Protein AF-K3X6A5-F1 (afdb_monomer_lite)

Organism: Globisporangium ultimum (strain ATCC 200006 / CBS 805.95 / DAOM BR144) (NCBI:txid431595)

pLDDT: mean 92.1, std 8.5, range [54.34, 97.69]

Secondary structure (DSSP, 8-state):
--EEEEEEEHHHHHHTT-HHHHHHHHHHHHH---TTS--EEEEEE-SSEEEEEEE--TT--HHHHHHH-TT-

Radius of gyration: 15.3 Å; chains: 1; bounding box: 42×23×35 Å

Foldseek 3Di:
DDWDKDKDWPVVCVVVVCPVVVVVVCVVQQPDDDPPDWHFPDWDDDPTIIITITHDDPVDDVVVVVVVDPDD

Sequence (72 aa):
MIVALKVLVKEQLKAAGVAHQLKKEVEIHSRIRHKNILPLYATFQDATRVYLVLKYAGGGDLYKKLRVTPGR

InterPro domains:
  IPR000719 Protein kinase domain [PF00069] (2-67)
  IPR000719 Protein kinase domain [PS50011] (1-72)
  IPR011009 Protein kinase-like domain superfamily [SSF56112] (2-67)
  IPR030616 Aurora kinase-like [PTHR24350] (2-67)

Structure (mmCIF, N/CA/C/O backbone):
data_AF-K3X6A5-F1
#
_entry.id   AF-K3X6A5-F1
#
loop_
_atom_site.group_PDB
_atom_site.id
_atom_site.type_symbol
_atom_site.label_atom_id
_atom_site.label_alt_id
_atom_site.label_comp_id
_atom_site.label_asym_id
_atom_site.label_entity_id
_atom_site.label_seq_id
_atom_site.pdbx_PDB_ins_code
_atom_site.Cartn_x
_atom_site.Cartn_y
_atom_site.Cartn_z
_atom_site.occupancy
_atom_site.B_iso_or_equiv
_atom_site.auth_seq_id
_atom_site.auth_comp_id
_atom_site.auth_asym_id
_atom_site.auth_atom_id
_atom_site.pdbx_PDB_model_num
ATOM 1 N N . MET A 1 1 ? -4.748 -14.038 -13.856 1.00 80.31 1 MET A N 1
ATOM 2 C CA . MET A 1 1 ? -4.105 -12.723 -13.622 1.00 80.31 1 MET A CA 1
ATOM 3 C C . MET A 1 1 ? -3.401 -12.783 -12.272 1.00 80.31 1 MET A C 1
ATOM 5 O O . MET A 1 1 ? -4.034 -13.226 -11.326 1.00 80.31 1 MET A O 1
ATOM 9 N N . ILE A 1 2 ? -2.119 -12.412 -12.184 1.00 92.88 2 ILE A N 1
ATOM 10 C CA . ILE A 1 2 ? -1.349 -12.409 -10.922 1.00 92.88 2 ILE A CA 1
ATOM 11 C C . ILE A 1 2 ? -1.220 -10.962 -10.430 1.00 92.88 2 ILE A C 1
ATOM 13 O O . ILE A 1 2 ? -0.990 -10.056 -11.233 1.00 92.88 2 ILE A O 1
ATOM 17 N N . VAL A 1 3 ? -1.360 -10.750 -9.121 1.00 96.38 3 VAL A N 1
ATOM 18 C CA . VAL A 1 3 ? -1.255 -9.439 -8.458 1.00 96.38 3 VAL A CA 1
ATOM 19 C C . VAL A 1 3 ? -0.290 -9.507 -7.278 1.00 96.38 3 VAL A C 1
ATOM 21 O O . VAL A 1 3 ? -0.011 -10.585 -6.758 1.00 96.38 3 VAL A O 1
ATOM 24 N N . ALA A 1 4 ? 0.217 -8.352 -6.855 1.00 96.94 4 ALA A N 1
ATOM 25 C CA . ALA A 1 4 ? 0.946 -8.209 -5.602 1.00 96.94 4 ALA A CA 1
ATOM 26 C C . ALA A 1 4 ? 0.022 -7.573 -4.556 1.00 96.94 4 ALA A C 1
ATOM 28 O O . ALA A 1 4 ? -0.570 -6.524 -4.811 1.00 96.94 4 ALA A O 1
ATOM 29 N N . LEU A 1 5 ? -0.098 -8.197 -3.384 1.00 97.19 5 LEU A N 1
ATOM 30 C CA . LEU A 1 5 ? -0.902 -7.683 -2.277 1.00 97.19 5 LEU A CA 1
ATOM 31 C C . LEU A 1 5 ? 0.020 -7.134 -1.185 1.00 97.19 5 LEU A C 1
ATOM 33 O O . LEU A 1 5 ? 0.676 -7.898 -0.480 1.00 97.19 5 LEU A O 1
ATOM 37 N N . LYS A 1 6 ? 0.074 -5.807 -1.040 1.00 96.50 6 LYS A N 1
ATOM 38 C CA . LYS A 1 6 ? 0.801 -5.152 0.058 1.00 96.50 6 LYS A CA 1
ATOM 39 C C . LYS A 1 6 ? -0.141 -5.053 1.259 1.00 96.50 6 LYS A C 1
ATOM 41 O O . LYS A 1 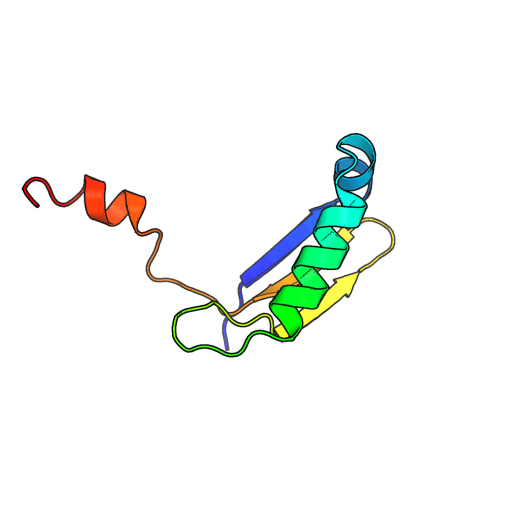6 ? -1.168 -4.381 1.180 1.00 96.50 6 LYS A O 1
ATOM 46 N N . VAL A 1 7 ? 0.206 -5.742 2.347 1.00 97.19 7 VAL A N 1
ATOM 47 C CA . VAL A 1 7 ? -0.586 -5.820 3.586 1.00 97.19 7 VAL A CA 1
ATOM 48 C C . VAL A 1 7 ? 0.101 -5.009 4.679 1.00 97.19 7 VAL A C 1
ATOM 50 O O . VAL A 1 7 ? 1.272 -5.233 4.972 1.00 97.19 7 VAL A O 1
ATOM 53 N N . LEU A 1 8 ? -0.626 -4.074 5.284 1.00 96.50 8 LEU A N 1
ATOM 54 C CA . LEU A 1 8 ? -0.126 -3.182 6.331 1.00 96.50 8 LEU A CA 1
ATOM 55 C C . LEU A 1 8 ? -0.968 -3.341 7.597 1.00 96.50 8 LEU A C 1
ATOM 57 O O . LEU A 1 8 ? -2.196 -3.330 7.522 1.00 96.50 8 LEU A O 1
ATOM 61 N N . VAL A 1 9 ? -0.328 -3.462 8.760 1.00 97.19 9 VAL A N 1
ATOM 62 C CA . VAL A 1 9 ? -1.015 -3.619 10.053 1.00 97.19 9 VAL A CA 1
ATOM 63 C C . VAL A 1 9 ? -1.321 -2.248 10.654 1.00 97.19 9 VAL A C 1
ATOM 65 O O . VAL A 1 9 ? -0.427 -1.425 10.842 1.00 97.19 9 VAL A O 1
ATOM 68 N N . LYS A 1 10 ? -2.588 -1.996 10.992 1.00 96.06 10 LYS A N 1
ATOM 69 C CA . LYS A 1 10 ? -3.066 -0.693 11.483 1.00 96.06 10 LYS A CA 1
ATOM 70 C C . LYS A 1 10 ? -2.391 -0.250 12.775 1.00 96.06 10 LYS A C 1
ATOM 72 O O . LYS A 1 10 ? -2.115 0.935 12.929 1.00 96.06 10 LYS A O 1
ATOM 77 N N . GLU A 1 11 ? -2.114 -1.179 13.682 1.00 96.12 11 GLU A N 1
ATOM 78 C CA . GLU A 1 11 ? -1.426 -0.876 14.941 1.00 96.12 11 GLU A CA 1
ATOM 79 C C . GLU A 1 11 ? -0.006 -0.361 14.700 1.00 96.12 11 GLU A C 1
ATOM 81 O O . GLU A 1 11 ? 0.373 0.661 15.264 1.00 96.12 11 GLU A O 1
ATOM 8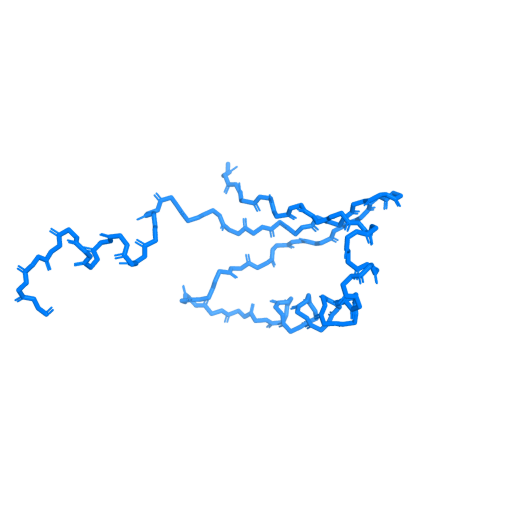6 N N . GLN A 1 12 ? 0.736 -0.979 13.777 1.00 96.00 12 GLN A N 1
ATOM 87 C CA . GLN A 1 12 ? 2.080 -0.531 13.398 1.00 96.00 12 GLN A CA 1
ATOM 88 C C . GLN A 1 12 ? 2.047 0.857 12.747 1.00 96.00 12 GLN A C 1
ATOM 90 O O . GLN A 1 12 ? 2.873 1.711 13.058 1.00 96.00 12 GLN A O 1
ATOM 95 N N . LEU A 1 13 ? 1.055 1.114 11.887 1.00 94.62 13 LEU A N 1
ATOM 96 C CA . LEU A 1 13 ? 0.874 2.424 11.253 1.00 94.62 13 LEU A CA 1
ATOM 97 C C . LEU A 1 13 ? 0.574 3.529 12.274 1.00 94.62 13 LEU A C 1
ATOM 99 O O . LEU A 1 13 ? 1.055 4.652 12.117 1.00 94.62 13 LEU A O 1
ATOM 103 N N . LYS A 1 14 ? -0.225 3.220 13.305 1.00 94.38 14 LYS A N 1
ATOM 104 C CA . LYS A 1 14 ? -0.523 4.144 14.407 1.00 94.38 14 LYS A CA 1
ATOM 105 C C . LYS A 1 14 ? 0.713 4.392 15.267 1.00 94.38 14 LYS A C 1
ATOM 107 O O . LYS A 1 14 ? 1.041 5.548 15.498 1.00 94.38 14 LYS A O 1
ATOM 112 N N . ALA A 1 15 ? 1.407 3.331 15.681 1.00 95.94 15 ALA A N 1
ATOM 113 C CA . ALA A 1 15 ? 2.607 3.423 16.510 1.00 95.94 15 ALA A CA 1
ATOM 114 C C . ALA A 1 15 ? 3.722 4.238 15.834 1.00 95.94 15 ALA A C 1
ATOM 116 O O . ALA A 1 15 ? 4.380 5.040 16.484 1.00 95.94 15 ALA A O 1
ATOM 117 N N . ALA A 1 16 ? 3.890 4.088 14.517 1.00 94.56 16 ALA A N 1
ATOM 118 C CA . ALA A 1 16 ? 4.859 4.859 13.739 1.00 94.56 16 ALA A CA 1
ATOM 119 C C . ALA A 1 16 ? 4.372 6.272 13.350 1.00 94.56 16 ALA A C 1
ATOM 121 O O . ALA A 1 16 ? 5.123 7.028 12.740 1.00 94.56 16 ALA A O 1
ATOM 122 N N . GLY A 1 17 ? 3.116 6.636 13.641 1.00 93.94 17 GLY A N 1
ATOM 123 C CA . GLY A 1 17 ? 2.546 7.933 13.260 1.00 93.94 17 GLY A CA 1
ATOM 124 C C . GLY A 1 17 ? 2.403 8.141 11.746 1.00 93.94 17 GLY A C 1
ATOM 125 O O . GLY A 1 17 ? 2.280 9.277 11.294 1.00 93.94 17 GLY A O 1
ATOM 126 N N . VAL A 1 18 ? 2.410 7.063 10.947 1.00 94.75 18 VAL A N 1
ATOM 127 C CA . VAL A 1 18 ? 2.458 7.130 9.470 1.00 94.75 18 VAL A CA 1
ATOM 128 C C . VAL A 1 18 ? 1.100 6.974 8.778 1.00 94.75 18 VAL A C 1
ATOM 130 O O . VAL A 1 18 ? 1.008 6.905 7.550 1.00 94.75 18 VAL A O 1
ATOM 133 N N . ALA A 1 19 ? 0.014 6.902 9.548 1.00 92.25 19 ALA A N 1
ATOM 134 C CA . ALA A 1 19 ? -1.326 6.678 9.007 1.00 92.25 19 ALA A CA 1
ATOM 135 C C . ALA A 1 19 ? -1.765 7.774 8.014 1.00 92.25 19 ALA A C 1
ATOM 137 O O . ALA A 1 19 ? -2.468 7.487 7.044 1.00 92.25 19 ALA A O 1
ATOM 138 N N . HIS A 1 20 ? -1.339 9.024 8.230 1.00 92.88 20 HIS A N 1
ATOM 139 C CA . HIS A 1 20 ? -1.636 10.135 7.321 1.00 92.88 20 HIS A CA 1
ATOM 140 C C . HIS A 1 20 ? -0.837 10.046 6.017 1.00 92.88 20 HIS A C 1
ATOM 142 O O . HIS A 1 20 ? -1.398 10.243 4.939 1.00 92.88 20 HIS A O 1
ATOM 148 N N . GLN A 1 21 ? 0.449 9.685 6.094 1.00 94.06 21 GLN A N 1
ATOM 149 C CA . GLN A 1 21 ? 1.287 9.440 4.917 1.00 94.06 21 GLN A CA 1
ATOM 150 C C . GLN A 1 21 ? 0.687 8.336 4.045 1.00 94.06 21 GLN A C 1
ATOM 152 O O . GLN A 1 21 ? 0.606 8.510 2.832 1.00 94.06 21 GLN A O 1
ATOM 157 N N . LEU A 1 22 ? 0.190 7.251 4.650 1.00 93.94 22 LEU A N 1
ATOM 158 C CA . LEU A 1 22 ? -0.432 6.160 3.898 1.00 93.94 22 LEU A CA 1
ATOM 159 C C . LEU A 1 22 ? -1.675 6.620 3.122 1.00 93.94 22 LEU A C 1
ATOM 161 O O . LEU A 1 22 ? -1.860 6.229 1.972 1.00 93.94 22 LEU A O 1
ATOM 165 N N . LYS A 1 23 ? -2.524 7.469 3.717 1.00 93.44 23 LYS A N 1
ATOM 166 C CA . LYS A 1 23 ? -3.691 8.025 3.008 1.00 93.44 23 LYS A CA 1
ATOM 167 C C . LYS A 1 23 ? -3.270 8.829 1.779 1.00 93.44 23 LYS A C 1
ATOM 169 O O . LYS A 1 23 ? -3.854 8.650 0.714 1.00 93.44 23 LYS A O 1
ATOM 174 N N . LYS A 1 24 ? -2.236 9.666 1.915 1.00 95.06 24 LYS A N 1
ATOM 175 C CA . LYS A 1 24 ? -1.678 10.433 0.792 1.00 95.06 24 LYS A CA 1
ATOM 176 C C . LYS A 1 24 ? -1.067 9.525 -0.275 1.00 95.06 24 LYS A C 1
ATOM 178 O O . LYS A 1 24 ? -1.299 9.762 -1.456 1.00 95.06 24 LYS A O 1
ATOM 183 N N . GLU A 1 25 ? -0.327 8.488 0.126 1.00 92.06 25 GLU A N 1
ATOM 184 C CA . GLU A 1 25 ? 0.233 7.482 -0.790 1.00 92.06 25 GLU A CA 1
ATOM 185 C C . GLU A 1 25 ? -0.883 6.866 -1.638 1.00 92.06 25 GLU A C 1
ATOM 187 O O . GLU A 1 25 ? -0.801 6.891 -2.863 1.00 92.06 25 GLU A O 1
ATOM 192 N N . VAL A 1 26 ? -1.964 6.401 -1.004 1.00 94.62 26 VAL A N 1
ATOM 193 C CA . VAL A 1 26 ? -3.113 5.812 -1.705 1.00 94.62 26 VAL A CA 1
ATOM 194 C C . VAL A 1 26 ? -3.789 6.818 -2.637 1.00 94.62 26 VAL A C 1
ATOM 196 O O . VAL A 1 26 ? -4.057 6.487 -3.791 1.00 94.62 26 VAL A O 1
ATOM 199 N N . GLU A 1 27 ? -4.043 8.045 -2.178 1.00 95.25 27 GLU A N 1
ATOM 200 C CA . GLU A 1 27 ? -4.694 9.078 -2.990 1.00 95.25 27 GLU A CA 1
ATOM 201 C C . GLU A 1 27 ? -3.881 9.396 -4.251 1.00 95.25 27 GLU A C 1
ATOM 203 O O . GLU A 1 27 ? -4.408 9.329 -5.364 1.00 95.25 27 GLU A O 1
ATOM 208 N N . ILE A 1 28 ? -2.589 9.683 -4.093 1.00 95.38 28 ILE A N 1
ATOM 209 C CA . ILE A 1 28 ? -1.691 10.014 -5.202 1.00 95.38 28 ILE A CA 1
ATOM 210 C C . ILE A 1 28 ? -1.576 8.820 -6.152 1.00 95.38 28 ILE A C 1
ATOM 212 O O . ILE A 1 28 ? -1.766 8.957 -7.361 1.00 95.38 28 ILE A O 1
ATOM 216 N N . HIS A 1 29 ? -1.320 7.627 -5.614 1.00 96.06 29 HIS A N 1
ATOM 217 C CA . HIS A 1 29 ? -1.107 6.424 -6.411 1.00 96.06 29 HIS A CA 1
ATOM 218 C C . HIS A 1 29 ? -2.362 5.998 -7.180 1.00 96.06 29 HIS A C 1
ATOM 220 O O . HIS A 1 29 ? -2.258 5.559 -8.325 1.00 96.06 29 HIS A O 1
ATOM 226 N N . SER A 1 30 ? -3.555 6.207 -6.613 1.00 94.50 30 SER A N 1
ATOM 227 C CA . SER A 1 30 ? -4.827 5.898 -7.280 1.00 94.50 30 SER A CA 1
ATOM 228 C C . SER A 1 30 ? -5.033 6.694 -8.575 1.00 94.50 30 SER A C 1
ATOM 230 O O . SER A 1 30 ? -5.599 6.159 -9.534 1.00 94.50 30 SER A O 1
ATOM 232 N N . ARG A 1 31 ? -4.514 7.930 -8.631 1.00 95.06 31 ARG A N 1
ATOM 233 C CA . ARG A 1 31 ? -4.630 8.858 -9.769 1.00 95.06 31 ARG A CA 1
ATOM 234 C C . ARG A 1 31 ? -3.538 8.670 -10.821 1.00 95.06 31 ARG A C 1
ATOM 236 O O . ARG A 1 31 ? -3.696 9.117 -11.953 1.00 95.06 31 ARG A O 1
ATOM 243 N N . ILE A 1 32 ? -2.437 8.000 -10.483 1.00 94.94 32 ILE A N 1
ATOM 244 C CA . ILE A 1 32 ? -1.328 7.798 -11.415 1.00 94.94 32 ILE A CA 1
ATOM 245 C C . ILE A 1 32 ? -1.671 6.696 -12.425 1.00 94.94 32 ILE A C 1
ATOM 247 O O . ILE A 1 32 ? -2.059 5.575 -12.076 1.00 94.94 32 ILE A O 1
ATOM 251 N N . ARG A 1 33 ? -1.482 7.007 -13.711 1.00 93.38 33 ARG A N 1
ATOM 252 C CA . ARG A 1 33 ? -1.570 6.063 -14.831 1.00 93.38 33 ARG A CA 1
ATOM 253 C C . ARG A 1 33 ? -0.382 6.290 -15.759 1.00 93.38 33 ARG A C 1
ATOM 255 O O . ARG A 1 33 ? -0.394 7.191 -16.587 1.00 93.38 33 ARG A O 1
ATOM 262 N N . HIS A 1 34 ? 0.670 5.491 -15.592 1.00 95.69 34 HIS A N 1
ATOM 263 C CA . HIS A 1 34 ? 1.887 5.613 -16.393 1.00 95.69 34 HIS A CA 1
ATOM 264 C C . HIS A 1 34 ? 2.558 4.252 -16.608 1.00 95.69 34 HIS A C 1
ATOM 266 O O . HIS A 1 34 ? 2.605 3.435 -15.694 1.00 95.69 34 HIS A O 1
ATOM 272 N N . LYS A 1 35 ? 3.131 4.019 -17.797 1.00 93.50 35 LYS A N 1
ATOM 273 C CA . LYS A 1 35 ? 3.726 2.724 -18.189 1.00 93.50 35 LYS A CA 1
ATOM 274 C C . LYS A 1 35 ? 4.865 2.242 -17.278 1.00 93.50 35 LYS A C 1
ATOM 276 O O . LYS A 1 35 ? 5.035 1.040 -17.106 1.00 93.50 35 LYS A O 1
ATOM 281 N N . ASN A 1 36 ? 5.610 3.177 -16.684 1.00 93.38 36 ASN A N 1
ATOM 282 C CA . ASN A 1 36 ? 6.766 2.891 -15.823 1.00 93.38 36 ASN A CA 1
ATOM 283 C C . ASN A 1 36 ? 6.456 3.007 -14.320 1.00 93.38 36 ASN A C 1
ATOM 285 O O . ASN A 1 36 ? 7.369 2.898 -13.510 1.00 93.38 36 ASN A O 1
ATOM 289 N N . ILE A 1 37 ? 5.200 3.257 -13.936 1.00 94.62 37 ILE A N 1
ATOM 290 C CA . ILE A 1 37 ? 4.777 3.272 -12.530 1.00 94.62 37 ILE A CA 1
ATOM 291 C C . ILE A 1 37 ? 3.821 2.104 -12.331 1.00 94.62 37 ILE A C 1
ATOM 293 O O . ILE A 1 37 ? 2.896 1.915 -13.117 1.00 94.62 37 ILE A O 1
ATOM 297 N N . LEU A 1 38 ? 4.047 1.302 -11.291 1.00 94.12 38 LEU A N 1
ATOM 298 C CA . LEU A 1 38 ? 3.190 0.157 -10.994 1.00 94.12 38 LEU A CA 1
ATOM 299 C C . LEU A 1 38 ? 1.753 0.621 -10.741 1.00 94.12 38 LEU A C 1
ATOM 301 O O . LEU A 1 38 ? 1.554 1.442 -9.854 1.00 94.12 38 LEU A O 1
ATOM 305 N N . PRO A 1 39 ? 0.747 0.112 -11.468 1.00 95.19 39 PRO A N 1
ATOM 306 C CA . PRO A 1 39 ? -0.643 0.451 -11.194 1.00 95.19 39 PRO A CA 1
ATOM 307 C C . PRO A 1 39 ? -1.104 -0.037 -9.816 1.00 95.19 39 PRO A C 1
ATOM 309 O O . PRO A 1 39 ? -0.854 -1.188 -9.445 1.00 95.19 39 PRO A O 1
ATOM 312 N N . LEU A 1 40 ? -1.831 0.830 -9.110 1.00 96.94 40 LEU A N 1
ATOM 313 C CA . LEU A 1 40 ? -2.672 0.481 -7.969 1.00 96.94 40 LEU A CA 1
ATOM 314 C C . LEU A 1 40 ? -4.081 0.177 -8.485 1.00 96.94 40 LEU A C 1
ATOM 316 O O . LEU A 1 40 ? -4.752 1.060 -9.017 1.00 96.94 40 LEU A O 1
ATOM 320 N N . TYR A 1 41 ? -4.506 -1.079 -8.365 1.00 95.25 41 TYR A N 1
ATOM 321 C CA . TYR A 1 41 ? -5.805 -1.537 -8.853 1.00 95.25 41 TYR A CA 1
ATOM 322 C C . TYR A 1 41 ? -6.929 -1.246 -7.864 1.00 95.25 41 TYR A C 1
ATOM 324 O O . TYR A 1 41 ? -7.991 -0.784 -8.267 1.00 95.25 41 TYR A O 1
ATOM 332 N N . ALA A 1 42 ? -6.700 -1.520 -6.581 1.00 95.00 42 ALA A N 1
ATOM 333 C CA . ALA A 1 42 ? -7.701 -1.344 -5.538 1.00 95.00 42 ALA A CA 1
ATOM 334 C C . ALA A 1 42 ? -7.051 -1.196 -4.161 1.00 95.00 42 ALA A C 1
ATOM 336 O O . ALA A 1 42 ? -5.934 -1.664 -3.927 1.00 95.00 42 ALA A O 1
ATOM 337 N N . THR A 1 43 ? -7.795 -0.595 -3.236 1.00 96.31 43 THR A N 1
ATOM 338 C CA . THR A 1 43 ? -7.444 -0.530 -1.816 1.00 96.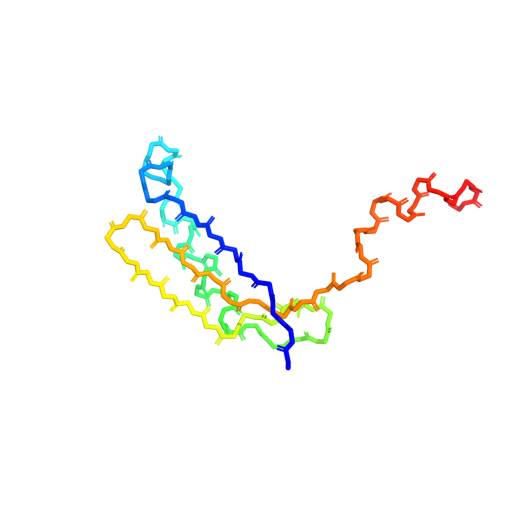31 43 THR A CA 1
ATOM 339 C C . THR A 1 43 ? -8.649 -0.863 -0.963 1.00 96.31 43 THR A C 1
ATOM 341 O O . THR A 1 43 ? -9.732 -0.333 -1.199 1.00 96.31 43 THR A O 1
ATOM 344 N N . PHE A 1 44 ? -8.454 -1.699 0.047 1.00 96.44 44 PHE A N 1
ATOM 345 C CA . PHE A 1 44 ? -9.490 -2.056 1.012 1.00 96.44 44 PHE A CA 1
ATOM 346 C C . PHE A 1 44 ? -8.865 -2.292 2.387 1.00 96.44 44 PHE A C 1
ATOM 348 O O . PHE A 1 44 ? -7.645 -2.287 2.544 1.00 96.44 44 PHE A O 1
ATOM 355 N N . GLN A 1 45 ? -9.692 -2.442 3.414 1.00 97.12 45 GLN A N 1
ATOM 356 C CA . GLN A 1 45 ? -9.229 -2.616 4.788 1.00 97.12 45 GLN A CA 1
ATOM 357 C C . GLN A 1 45 ? -10.218 -3.457 5.591 1.00 97.12 45 GLN A C 1
ATOM 359 O O . GLN A 1 45 ? -11.416 -3.415 5.327 1.00 97.12 45 GLN A O 1
ATOM 364 N N . ASP A 1 46 ? -9.706 -4.163 6.595 1.00 97.25 46 ASP A N 1
ATOM 365 C CA . ASP A 1 46 ? -10.501 -4.822 7.636 1.00 97.25 46 ASP A CA 1
ATOM 366 C C . ASP A 1 46 ? -10.269 -4.135 8.994 1.00 97.25 46 ASP A C 1
ATOM 368 O O . ASP A 1 46 ? -9.722 -3.029 9.052 1.00 97.25 46 ASP A O 1
ATOM 372 N N . ALA A 1 47 ? -10.686 -4.745 10.105 1.00 97.25 47 ALA A N 1
ATOM 373 C CA . ALA A 1 47 ? -10.499 -4.182 11.445 1.00 97.25 47 ALA A CA 1
ATOM 374 C C . ALA A 1 47 ? -9.020 -3.926 11.810 1.00 97.25 47 ALA A C 1
ATOM 376 O O . ALA A 1 47 ? -8.712 -2.959 12.505 1.00 97.25 47 ALA A O 1
ATOM 377 N N . THR A 1 48 ? -8.098 -4.739 11.295 1.00 97.25 48 THR A N 1
ATOM 378 C CA . THR A 1 48 ? -6.687 -4.806 11.711 1.00 97.25 48 THR A CA 1
ATOM 379 C C . THR A 1 48 ? -5.692 -4.417 10.619 1.00 97.25 48 THR A C 1
ATOM 381 O O . THR A 1 48 ? -4.571 -4.012 10.930 1.00 97.25 48 THR A O 1
ATOM 384 N N . ARG A 1 49 ? -6.069 -4.514 9.340 1.00 97.69 49 ARG A N 1
ATOM 385 C CA . ARG A 1 49 ? -5.151 -4.418 8.198 1.00 97.69 49 ARG A CA 1
ATOM 386 C C . ARG A 1 49 ? -5.676 -3.512 7.092 1.00 97.69 49 ARG A C 1
ATOM 388 O O . ARG A 1 49 ? -6.880 -3.319 6.928 1.00 97.69 49 ARG A O 1
ATOM 395 N N . VAL A 1 50 ? -4.740 -2.964 6.327 1.00 96.75 50 VAL A N 1
ATOM 396 C CA . VAL A 1 50 ? -4.968 -2.233 5.077 1.00 96.75 50 VAL A CA 1
ATOM 397 C C . VAL A 1 50 ? -4.295 -3.005 3.946 1.00 96.75 50 VAL A C 1
ATOM 399 O O . VAL A 1 50 ? -3.167 -3.476 4.097 1.00 96.75 50 VAL A O 1
ATOM 402 N N . TYR A 1 51 ? -4.986 -3.119 2.819 1.00 97.50 51 TYR A N 1
ATOM 403 C CA . TYR A 1 51 ? -4.583 -3.905 1.661 1.00 97.50 51 TYR A CA 1
ATOM 404 C C . TYR A 1 51 ? -4.490 -3.012 0.429 1.00 97.50 51 TYR A C 1
ATOM 406 O O . TYR A 1 51 ? -5.437 -2.294 0.103 1.00 97.50 51 TYR A O 1
ATOM 414 N N . LEU A 1 52 ? -3.354 -3.074 -0.265 1.00 97.31 52 LEU A N 1
ATOM 415 C CA . LEU A 1 52 ? -3.139 -2.421 -1.554 1.00 97.31 52 LEU A CA 1
ATOM 416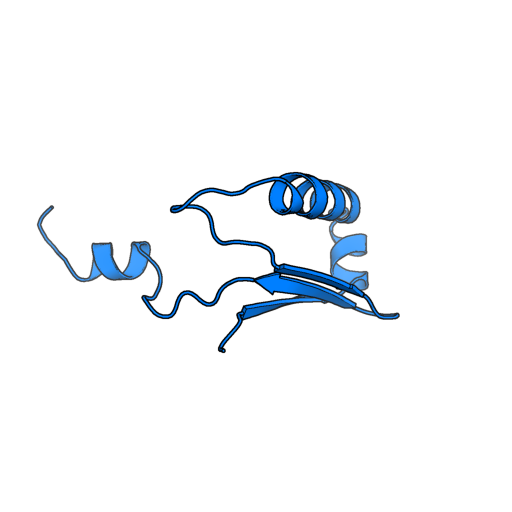 C C . LEU A 1 52 ? -2.927 -3.504 -2.616 1.00 97.31 52 LEU A C 1
ATOM 418 O O . LEU A 1 52 ? -1.992 -4.304 -2.517 1.00 97.31 52 LEU A O 1
ATOM 422 N N . VAL A 1 53 ? -3.792 -3.520 -3.629 1.00 97.00 53 VAL A N 1
ATOM 423 C CA . VAL A 1 53 ? -3.726 -4.452 -4.759 1.00 97.00 53 VAL A CA 1
ATOM 424 C C . VAL A 1 53 ? -2.943 -3.796 -5.886 1.00 97.00 53 VAL A C 1
ATOM 426 O O . VAL A 1 53 ? -3.400 -2.827 -6.489 1.00 97.00 53 VAL A O 1
ATOM 429 N N . LEU A 1 54 ? -1.763 -4.326 -6.179 1.00 96.00 54 LEU A N 1
ATOM 430 C CA . LEU A 1 54 ? -0.813 -3.770 -7.138 1.00 96.00 54 LEU A CA 1
ATOM 431 C C . LEU A 1 54 ? -0.611 -4.724 -8.317 1.00 96.00 54 LEU A C 1
ATOM 433 O O . LEU A 1 54 ? -0.750 -5.946 -8.192 1.00 96.00 54 LEU A O 1
ATOM 437 N N . LYS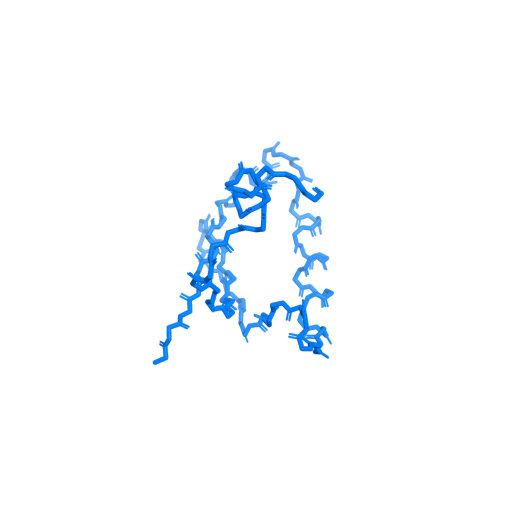 A 1 55 ? -0.190 -4.179 -9.460 1.00 95.12 55 LYS A N 1
ATOM 438 C CA . LYS A 1 55 ? 0.358 -5.000 -10.547 1.00 95.12 55 LYS A CA 1
ATOM 439 C C . LYS A 1 55 ? 1.554 -5.811 -10.041 1.00 95.12 55 LYS A C 1
ATOM 441 O O . LYS A 1 55 ? 2.464 -5.265 -9.423 1.00 95.12 55 LYS A O 1
ATOM 446 N N . TYR A 1 56 ? 1.579 -7.108 -10.341 1.00 94.69 56 TYR A N 1
ATOM 447 C CA . TYR A 1 56 ? 2.734 -7.949 -10.036 1.00 94.69 56 TYR A CA 1
ATOM 448 C C . TYR A 1 56 ? 3.907 -7.639 -10.980 1.00 94.69 56 TYR A C 1
ATOM 450 O O . TYR A 1 56 ? 3.743 -7.619 -12.203 1.00 94.69 56 TYR A O 1
ATOM 458 N N . ALA A 1 57 ? 5.097 -7.428 -10.413 1.00 93.06 57 ALA A N 1
ATOM 459 C CA . ALA A 1 57 ? 6.354 -7.292 -11.145 1.00 93.06 57 ALA A CA 1
ATOM 460 C C . ALA A 1 57 ? 7.295 -8.454 -10.802 1.00 93.06 57 ALA A C 1
ATOM 462 O O . ALA A 1 57 ? 8.092 -8.373 -9.873 1.00 93.06 57 ALA A O 1
ATOM 463 N N . GLY A 1 58 ? 7.216 -9.534 -11.581 1.00 91.38 58 GLY A N 1
ATOM 464 C CA . GLY A 1 58 ? 8.030 -10.740 -11.372 1.00 91.38 58 GLY A CA 1
ATOM 465 C C . GLY A 1 58 ? 9.497 -10.618 -11.791 1.00 91.38 58 GLY A C 1
ATOM 466 O O . GLY A 1 58 ? 10.276 -11.533 -11.564 1.00 91.38 58 GLY A O 1
ATOM 467 N N . GLY A 1 59 ? 9.899 -9.494 -12.389 1.00 90.19 59 GLY A N 1
ATOM 468 C CA . GLY A 1 59 ? 11.258 -9.290 -12.898 1.00 90.19 59 GLY A CA 1
ATOM 469 C C . GLY A 1 59 ? 12.330 -9.047 -11.831 1.00 90.19 59 GLY A C 1
ATOM 470 O O . GLY A 1 59 ? 13.472 -8.785 -12.211 1.00 90.19 59 GLY A O 1
ATOM 471 N N . GLY A 1 60 ? 11.977 -9.089 -10.542 1.00 88.50 60 GLY A N 1
ATOM 472 C CA . GLY A 1 60 ? 12.864 -8.760 -9.426 1.00 88.50 60 GLY A CA 1
ATOM 473 C C . GLY A 1 60 ? 13.151 -7.261 -9.292 1.00 88.50 60 GLY A C 1
ATOM 474 O O . GLY A 1 60 ? 12.611 -6.435 -10.029 1.00 88.50 60 GLY A O 1
ATOM 475 N N . ASP A 1 61 ? 14.005 -6.904 -8.334 1.00 90.19 61 ASP A N 1
ATOM 476 C CA . ASP A 1 61 ? 14.433 -5.522 -8.114 1.00 90.19 61 ASP A CA 1
ATOM 477 C C . ASP A 1 61 ? 15.658 -5.147 -8.969 1.00 90.19 61 ASP A C 1
ATOM 479 O O . ASP A 1 61 ? 16.501 -5.980 -9.313 1.00 90.19 61 ASP A O 1
ATOM 483 N N . LEU A 1 62 ? 15.741 -3.866 -9.346 1.00 89.75 62 LEU A N 1
ATOM 484 C CA . LEU A 1 62 ? 16.836 -3.342 -10.167 1.00 89.75 62 LEU A CA 1
ATOM 485 C C . LEU A 1 62 ? 18.181 -3.408 -9.432 1.00 89.75 62 LEU A C 1
ATOM 487 O O . LEU A 1 62 ? 19.204 -3.681 -10.052 1.00 89.75 62 LEU A O 1
ATOM 491 N N . TYR A 1 63 ? 18.175 -3.195 -8.115 1.00 88.81 63 TYR A N 1
ATOM 492 C CA . TYR A 1 63 ? 19.386 -3.186 -7.298 1.00 88.81 63 TYR A CA 1
ATOM 493 C C . TYR A 1 63 ? 20.145 -4.519 -7.381 1.00 88.81 63 TYR A C 1
ATOM 495 O O . TYR A 1 63 ? 21.355 -4.531 -7.607 1.00 88.81 63 TYR A O 1
ATOM 503 N N . LYS A 1 64 ? 19.441 -5.655 -7.297 1.00 86.62 64 LYS A N 1
ATOM 504 C CA . LYS A 1 64 ? 20.032 -6.983 -7.506 1.00 86.62 64 LYS A CA 1
ATOM 505 C C . LYS A 1 64 ? 20.602 -7.144 -8.908 1.00 86.62 64 LYS A C 1
ATOM 507 O O . LYS A 1 64 ? 21.699 -7.672 -9.045 1.00 86.62 64 LYS A O 1
ATOM 512 N N . LYS A 1 65 ? 19.905 -6.667 -9.943 1.00 87.50 65 LYS A N 1
ATOM 513 C CA . LYS A 1 65 ? 20.401 -6.751 -11.328 1.00 87.50 65 LYS A CA 1
ATOM 514 C C . LYS A 1 65 ? 21.699 -5.972 -11.526 1.00 87.50 65 LYS A C 1
ATOM 516 O O . LYS A 1 65 ? 22.613 -6.479 -12.170 1.00 87.50 65 LYS A O 1
ATOM 521 N N . LEU A 1 66 ? 21.794 -4.779 -10.938 1.00 88.75 66 LEU A N 1
ATOM 522 C CA . LEU A 1 66 ? 23.008 -3.963 -10.986 1.00 88.75 66 LEU A CA 1
ATOM 523 C C . LEU A 1 66 ? 24.179 -4.655 -10.278 1.00 88.75 66 LEU A C 1
ATOM 525 O O . LEU A 1 66 ? 25.271 -4.711 -10.824 1.00 88.75 66 LEU A O 1
ATOM 529 N N . ARG A 1 67 ? 23.952 -5.272 -9.112 1.00 85.00 67 ARG A N 1
ATOM 530 C CA . ARG A 1 67 ? 25.013 -5.993 -8.382 1.00 85.00 67 ARG A CA 1
ATOM 531 C C . ARG A 1 67 ? 25.548 -7.229 -9.106 1.00 85.00 67 ARG A C 1
ATOM 533 O O . ARG A 1 67 ? 26.694 -7.600 -8.885 1.00 85.00 67 ARG A O 1
ATOM 540 N N . VAL A 1 68 ? 24.725 -7.878 -9.926 1.00 79.75 68 VAL A N 1
ATO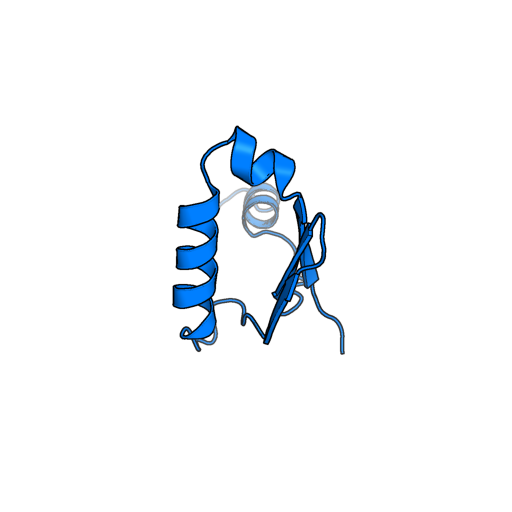M 541 C CA . VAL A 1 68 ? 25.108 -9.076 -10.697 1.00 79.75 68 VAL A CA 1
ATOM 542 C C . VAL A 1 68 ? 25.825 -8.707 -12.003 1.00 79.75 68 VAL A C 1
ATOM 544 O O . VAL A 1 68 ? 26.433 -9.569 -12.630 1.00 79.75 68 VAL A O 1
ATOM 547 N N . THR A 1 69 ? 25.813 -7.430 -12.394 1.00 70.19 69 THR A N 1
ATOM 548 C CA . THR A 1 69 ? 26.456 -6.949 -13.623 1.00 70.19 69 THR A CA 1
ATOM 549 C C . THR A 1 69 ? 27.651 -6.053 -13.270 1.00 70.19 69 THR A C 1
ATOM 551 O O . THR A 1 69 ? 27.506 -4.832 -13.255 1.00 70.19 69 THR A O 1
ATOM 554 N N . PRO A 1 70 ? 28.835 -6.609 -12.946 1.00 55.84 70 PRO A N 1
ATOM 555 C CA . PRO A 1 70 ? 30.018 -5.788 -12.727 1.00 55.84 70 PRO A CA 1
ATOM 556 C C . PRO A 1 70 ? 30.469 -5.183 -14.067 1.00 55.84 70 PRO A C 1
ATOM 558 O O . PRO A 1 70 ? 30.707 -5.921 -15.020 1.00 55.84 70 PRO A O 1
ATOM 561 N N . GLY A 1 71 ? 30.583 -3.851 -14.148 1.00 63.44 71 GLY A N 1
ATOM 562 C CA . GLY A 1 71 ? 31.203 -3.166 -15.296 1.00 63.44 71 GLY A CA 1
ATOM 563 C C . GLY A 1 71 ? 30.320 -2.228 -16.131 1.00 63.44 71 GLY A C 1
ATOM 564 O O . GLY A 1 71 ? 30.662 -1.961 -17.283 1.00 63.44 71 GLY A O 1
ATOM 565 N N . ARG A 1 72 ? 29.222 -1.699 -15.582 1.00 54.34 72 ARG A N 1
ATOM 566 C CA . ARG A 1 72 ? 28.598 -0.452 -16.056 1.00 54.34 72 ARG A CA 1
ATOM 567 C C . ARG A 1 72 ? 28.355 0.497 -14.898 1.00 54.34 72 ARG A C 1
ATOM 569 O O . ARG A 1 72 ? 28.022 -0.012 -13.806 1.00 54.34 72 ARG A O 1
#